Protein AF-A0A7S2SKQ0-F1 (afdb_monomer_lite)

Organism: NCBI:txid49252

Foldseek 3Di:
DDDDDDDDDDDDDDDDDDDDDDDPDPDDPDDPDDPDPPDPDDVLQVDDDPAAEEEEDPLVVAWDFDWDDNPPDPPDTDRRYTYQHVPLLQQAWGWDADPPVRDIDIDGRPGHNDHDDD

InterPro domains:
  IPR029052 Metallo-dependent phosphatase-like [G3DSA:3.60.21.10] (1-117)
  IPR050126 Diadenosine polyphosphate hydrolase [PTHR42850] (16-113)

pLDDT: mean 74.23, std 25.85, range [29.5, 98.81]

Sequence (118 aa):
MRNVQKHTSPLHSKHQNHPHDSHYTVTNQNEQAENKNISIMSWASQWKGPQRVIFGHDAKRGLQLYYFPSSNKKEKKDIMVAGLDTGACYGKKLTGIMLPSQTLVHVPSQKIYCSIDK

Secondary structure (DSSP, 8-state):
------------------------------------------GGGG---SS-EEE---TTT--EEEEEE-TT-SS-EEEEEEE----TTTTSEEEEEETTTTEEEEEE-SS--SPPP-

Radius of gyration: 27.89 Å; chains: 1; bounding box: 49×82×61 Å

Structure (mmCIF, N/CA/C/O backbone):
data_AF-A0A7S2SKQ0-F1
#
_entry.id   AF-A0A7S2SKQ0-F1
#
loop_
_atom_site.group_PDB
_atom_site.id
_atom_site.type_symbol
_atom_site.label_atom_id
_atom_site.label_alt_id
_atom_site.label_comp_id
_atom_site.label_asym_id
_atom_site.label_entity_id
_atom_site.label_seq_id
_atom_site.pdbx_PDB_ins_code
_atom_site.Cartn_x
_atom_site.Cartn_y
_atom_site.Cartn_z
_atom_site.occupancy
_atom_site.B_iso_or_equiv
_atom_site.auth_seq_id
_atom_site.auth_comp_id
_atom_site.auth_asym_id
_atom_site.auth_atom_id
_atom_site.pdbx_PDB_model_num
ATOM 1 N N . MET A 1 1 ? 24.988 74.251 -36.656 1.00 37.00 1 MET A N 1
ATOM 2 C CA . MET A 1 1 ? 26.438 74.258 -36.355 1.00 37.00 1 MET A CA 1
ATOM 3 C C . MET A 1 1 ? 26.648 73.777 -34.925 1.00 37.00 1 MET A C 1
ATOM 5 O O . MET A 1 1 ? 25.976 74.298 -34.051 1.00 37.00 1 MET A O 1
ATOM 9 N N . ARG A 1 2 ? 27.617 72.865 -34.736 1.00 31.39 2 ARG A N 1
ATOM 10 C CA . ARG A 1 2 ? 28.216 72.373 -33.470 1.00 31.39 2 ARG A CA 1
ATOM 11 C C . ARG A 1 2 ? 27.340 71.404 -32.656 1.00 31.39 2 ARG A C 1
ATOM 13 O O . ARG A 1 2 ? 26.289 71.770 -32.161 1.00 31.39 2 ARG A O 1
ATOM 20 N N . ASN A 1 3 ? 27.633 70.105 -32.734 1.00 29.50 3 ASN A N 1
ATOM 21 C CA . ASN A 1 3 ? 28.567 69.344 -31.881 1.00 29.50 3 ASN A CA 1
ATOM 22 C C . ASN A 1 3 ? 28.201 69.385 -30.394 1.00 29.50 3 ASN A C 1
ATOM 24 O O . ASN A 1 3 ? 28.511 70.352 -29.705 1.00 29.50 3 ASN A O 1
ATOM 28 N N . VAL A 1 4 ? 27.655 68.273 -29.901 1.00 34.06 4 VAL A N 1
ATOM 29 C CA . VAL A 1 4 ? 27.758 67.882 -28.494 1.00 34.06 4 VAL A CA 1
ATOM 30 C C . VAL A 1 4 ? 28.395 66.503 -28.481 1.00 34.06 4 VAL A C 1
ATOM 32 O O . VAL A 1 4 ? 27.836 65.535 -28.993 1.00 34.06 4 VAL A O 1
ATOM 35 N N . GLN A 1 5 ? 29.608 66.441 -27.943 1.00 34.34 5 GLN A N 1
ATOM 36 C CA . GLN A 1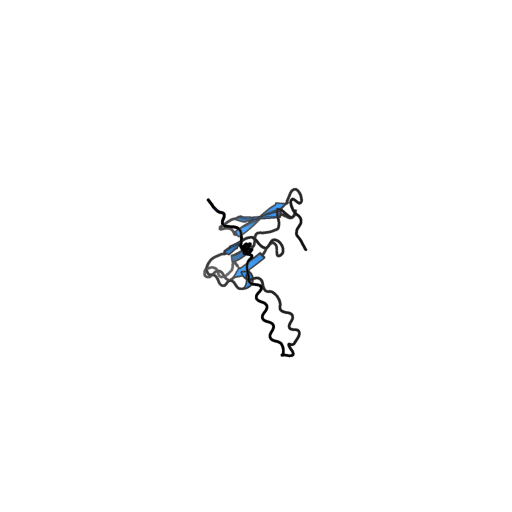 5 ? 30.359 65.217 -27.769 1.00 34.34 5 GLN A CA 1
ATOM 37 C C . GLN A 1 5 ? 30.484 64.929 -26.271 1.00 34.34 5 GLN A C 1
ATOM 39 O O . GLN A 1 5 ? 31.026 65.748 -25.541 1.00 34.34 5 GLN A O 1
ATOM 44 N N . LYS A 1 6 ? 30.039 63.713 -25.918 1.00 39.34 6 LYS A N 1
ATOM 45 C CA . LYS A 1 6 ? 30.430 62.842 -24.793 1.00 39.34 6 LYS A CA 1
ATOM 46 C C . LYS A 1 6 ? 30.130 63.334 -23.373 1.00 39.34 6 LYS A C 1
ATOM 48 O O . LYS A 1 6 ? 30.663 64.333 -22.935 1.00 39.34 6 LYS A O 1
ATOM 53 N N . HIS A 1 7 ? 29.413 62.506 -22.613 1.00 30.03 7 HIS A N 1
ATOM 54 C CA . HIS A 1 7 ? 30.029 61.709 -21.547 1.00 30.03 7 HIS A CA 1
ATOM 55 C C . HIS A 1 7 ? 29.178 60.457 -21.286 1.00 30.03 7 HIS A C 1
ATOM 57 O O . HIS A 1 7 ? 27.972 60.520 -21.074 1.00 30.03 7 HIS A O 1
ATOM 63 N N . THR A 1 8 ? 29.826 59.303 -21.398 1.00 36.31 8 THR A N 1
ATOM 64 C CA . THR A 1 8 ? 29.288 57.963 -21.166 1.00 36.31 8 THR A CA 1
ATOM 65 C C . THR A 1 8 ? 29.301 57.646 -19.672 1.00 36.31 8 THR A C 1
ATOM 67 O O . THR A 1 8 ? 30.367 57.693 -19.061 1.00 36.31 8 THR A O 1
ATOM 70 N N . SER A 1 9 ? 28.157 57.243 -19.123 1.00 37.03 9 SER A N 1
ATOM 71 C CA . SER A 1 9 ? 28.056 56.558 -17.828 1.00 37.03 9 SER A CA 1
ATOM 72 C C . SER A 1 9 ? 27.624 55.107 -18.080 1.00 37.03 9 SER A C 1
ATOM 74 O O . SER A 1 9 ? 26.710 54.898 -18.881 1.00 37.03 9 SER A O 1
ATOM 76 N N . PRO A 1 10 ? 28.245 54.092 -17.454 1.00 32.97 10 PRO A N 1
ATOM 77 C CA . PRO A 1 10 ? 27.857 52.704 -17.676 1.00 32.97 10 PRO A CA 1
ATOM 78 C C . PRO A 1 10 ? 26.537 52.395 -16.955 1.00 32.97 10 PRO A C 1
ATOM 80 O O . PRO A 1 10 ? 26.441 52.506 -15.731 1.00 32.97 10 PRO A O 1
ATOM 83 N N . LEU A 1 11 ? 25.517 51.984 -17.716 1.00 33.88 11 LEU A N 1
ATOM 84 C CA . LEU A 1 11 ? 24.295 51.401 -17.167 1.00 33.88 11 LEU A CA 1
ATOM 85 C C . LEU A 1 11 ? 24.604 50.022 -16.571 1.00 33.88 11 LEU A C 1
ATOM 87 O O . LEU A 1 11 ? 25.006 49.092 -17.267 1.00 33.88 11 LEU A O 1
ATOM 91 N N . HIS A 1 12 ? 24.363 49.903 -15.268 1.00 32.25 12 HIS A N 1
ATOM 92 C CA . HIS A 1 12 ? 24.167 48.640 -14.568 1.00 32.25 12 HIS A CA 1
ATOM 93 C C . HIS A 1 12 ? 22.964 47.897 -15.171 1.00 32.25 12 HIS A C 1
ATOM 95 O O . HIS A 1 12 ? 21.820 48.294 -14.949 1.00 32.25 12 HIS A O 1
ATOM 101 N N . SER A 1 13 ? 23.204 46.793 -15.880 1.00 33.78 13 SER A N 1
ATOM 102 C CA . SER A 1 13 ? 22.170 45.789 -16.142 1.00 33.78 13 SER A CA 1
ATOM 103 C C . SER A 1 13 ? 22.184 44.775 -15.001 1.00 33.78 13 SER A C 1
ATOM 105 O O . SER A 1 13 ? 23.104 43.966 -14.880 1.00 33.78 13 SER A O 1
ATOM 107 N N . LYS A 1 14 ? 21.185 44.853 -14.117 1.00 33.12 14 LYS A N 1
ATOM 108 C CA . LYS A 1 14 ? 20.931 43.834 -13.097 1.00 33.12 14 LYS A CA 1
ATOM 109 C C . LYS A 1 14 ? 20.194 42.669 -13.761 1.00 33.12 14 LYS A C 1
ATOM 111 O O . LYS A 1 14 ? 18.994 42.759 -13.998 1.00 33.12 14 LYS A O 1
ATOM 116 N N . HIS A 1 15 ? 20.900 41.570 -14.017 1.00 33.75 15 HIS A N 1
ATOM 117 C CA . HIS A 1 15 ? 20.265 40.265 -14.189 1.00 33.75 15 HIS A CA 1
ATOM 118 C C . HIS A 1 15 ? 19.651 39.856 -12.843 1.00 33.75 15 HIS A C 1
ATOM 120 O O . HIS A 1 15 ? 20.365 39.579 -11.880 1.00 33.75 15 HIS A O 1
ATOM 126 N N . GLN A 1 16 ? 18.322 39.862 -12.762 1.00 34.56 16 GLN A N 1
ATOM 127 C CA . GLN A 1 16 ? 17.588 39.269 -11.650 1.00 34.56 16 GLN A CA 1
ATOM 128 C C . GLN A 1 16 ? 17.577 37.751 -11.836 1.00 34.56 16 GLN A C 1
ATOM 130 O O . GLN A 1 16 ? 16.798 37.215 -12.618 1.00 34.56 16 GLN A O 1
ATOM 135 N N . ASN A 1 17 ? 18.464 37.066 -11.120 1.00 32.81 17 ASN A N 1
ATOM 136 C CA . ASN A 1 17 ? 18.337 35.641 -10.855 1.00 32.81 17 ASN A CA 1
ATOM 137 C C . ASN A 1 17 ? 17.533 35.488 -9.560 1.00 32.81 17 ASN A C 1
ATOM 139 O O . ASN A 1 17 ? 18.008 35.866 -8.491 1.00 32.81 17 ASN A O 1
ATOM 143 N N . HIS A 1 18 ? 16.323 34.943 -9.657 1.00 40.22 18 HIS A N 1
ATOM 144 C CA . HIS A 1 18 ? 15.617 34.363 -8.518 1.00 40.22 18 HIS A CA 1
ATOM 145 C C . HIS A 1 18 ? 15.837 32.852 -8.528 1.00 40.22 18 HIS A C 1
ATOM 147 O O . HIS A 1 18 ? 15.425 32.177 -9.472 1.00 40.22 18 HIS A O 1
ATOM 153 N N . PRO A 1 19 ? 16.441 32.319 -7.462 1.00 35.69 19 PRO A N 1
ATOM 154 C CA . PRO A 1 19 ? 15.934 31.081 -6.893 1.00 35.69 19 PRO A CA 1
ATOM 155 C C . PRO A 1 19 ? 15.829 31.166 -5.364 1.00 35.69 19 PRO A C 1
ATOM 157 O O . PRO A 1 19 ? 16.817 31.361 -4.668 1.00 35.69 19 PRO A O 1
ATOM 160 N N . HIS A 1 20 ? 14.592 31.011 -4.889 1.00 32.59 20 HIS A N 1
ATOM 161 C CA . HIS A 1 20 ? 14.190 30.211 -3.728 1.00 32.59 20 HIS A CA 1
ATOM 162 C C . HIS A 1 20 ? 15.216 30.041 -2.582 1.00 32.59 20 HIS A C 1
ATOM 164 O O . HIS A 1 20 ? 15.910 29.030 -2.495 1.00 32.59 20 HIS A O 1
ATOM 170 N N . ASP A 1 21 ? 15.188 30.966 -1.621 1.00 36.56 21 ASP A N 1
ATOM 171 C CA . ASP A 1 21 ? 15.423 30.636 -0.209 1.00 36.56 21 ASP A CA 1
ATOM 172 C C . ASP A 1 21 ? 14.238 29.758 0.263 1.00 36.56 21 ASP A C 1
ATOM 174 O O . ASP A 1 21 ? 13.086 30.000 -0.092 1.00 36.56 21 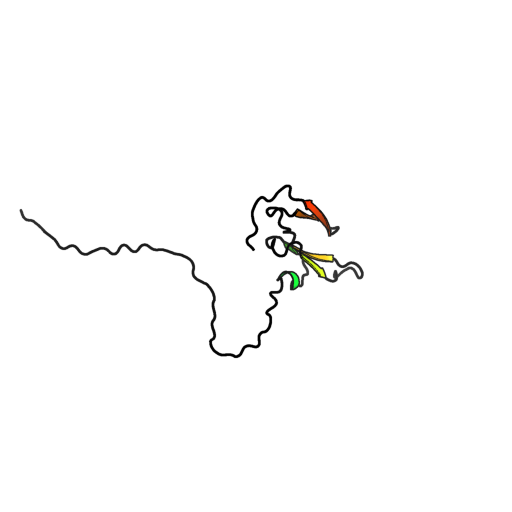ASP A O 1
ATOM 178 N N . SER A 1 22 ? 14.395 28.686 1.033 1.00 36.00 22 SER A N 1
ATOM 179 C CA . SER A 1 22 ? 15.117 28.653 2.295 1.00 36.00 22 SER A CA 1
ATOM 180 C C . SER A 1 22 ? 15.401 27.203 2.704 1.00 36.00 22 SER A C 1
ATOM 182 O O . SER A 1 22 ? 14.499 26.399 2.944 1.00 36.00 22 SER A O 1
ATOM 184 N N . HIS A 1 23 ? 16.684 26.879 2.840 1.00 35.47 23 HIS A N 1
ATOM 185 C CA . HIS A 1 23 ? 17.126 25.830 3.747 1.00 35.47 23 HIS A CA 1
ATOM 186 C C . HIS A 1 23 ? 16.950 26.355 5.179 1.00 35.47 23 HIS A C 1
ATOM 188 O O . HIS A 1 23 ? 17.640 27.290 5.580 1.00 35.47 23 HIS A O 1
ATOM 194 N N . TYR A 1 24 ? 16.043 25.775 5.966 1.00 32.78 24 TYR A N 1
ATOM 195 C CA . TYR A 1 24 ? 16.039 26.006 7.410 1.00 32.78 24 TYR A CA 1
ATOM 196 C C . TYR A 1 24 ? 17.152 25.171 8.041 1.00 32.78 24 TYR A C 1
ATOM 198 O O . TYR A 1 24 ? 16.942 24.016 8.403 1.00 32.78 24 TYR A O 1
ATOM 206 N N . THR A 1 25 ? 18.336 25.760 8.185 1.00 38.25 25 THR A N 1
ATOM 207 C CA . THR A 1 25 ? 19.377 25.210 9.056 1.00 38.25 25 THR A CA 1
ATOM 208 C C . THR A 1 25 ? 19.464 26.093 10.292 1.00 38.25 25 THR A C 1
ATOM 210 O O . THR A 1 25 ? 20.129 27.124 10.294 1.00 38.25 25 THR A O 1
ATOM 213 N N . VAL A 1 26 ? 18.761 25.703 11.355 1.00 42.75 26 VAL A N 1
ATOM 214 C CA . VAL A 1 26 ? 18.989 26.269 12.688 1.00 42.75 26 VAL A CA 1
ATOM 215 C C . VAL A 1 26 ? 20.208 25.558 13.267 1.00 42.75 26 VAL A C 1
ATOM 217 O O . VAL A 1 26 ? 20.101 24.437 13.757 1.00 42.75 26 VAL A O 1
ATOM 220 N N . THR A 1 27 ? 21.382 26.182 13.190 1.00 39.25 27 THR A N 1
ATOM 221 C CA . THR A 1 27 ? 22.550 25.753 13.969 1.00 39.25 27 THR A CA 1
ATOM 222 C C . THR A 1 27 ? 22.613 26.573 15.251 1.00 39.25 27 THR A C 1
ATOM 224 O O . THR A 1 27 ? 23.208 27.649 15.267 1.00 39.25 27 THR A O 1
ATOM 227 N N . ASN A 1 28 ? 22.017 26.063 16.330 1.00 41.94 28 ASN A N 1
ATOM 228 C CA . ASN A 1 28 ? 22.411 26.489 17.670 1.00 41.94 28 ASN A CA 1
ATOM 229 C C . ASN A 1 28 ? 23.718 25.771 18.016 1.00 41.94 28 ASN A C 1
ATOM 231 O O . ASN A 1 28 ? 23.753 24.557 18.201 1.00 41.94 28 ASN A O 1
ATOM 235 N N . GLN A 1 29 ? 24.806 26.536 18.026 1.00 50.06 29 GLN A N 1
ATOM 236 C CA . GLN A 1 29 ? 26.092 26.108 18.556 1.00 50.06 29 GLN A CA 1
ATOM 237 C C . GLN A 1 29 ? 26.009 26.186 20.085 1.00 50.06 29 GLN A C 1
ATOM 239 O O . GLN A 1 29 ? 25.674 27.244 20.612 1.00 50.06 29 GLN A O 1
ATOM 244 N N . ASN A 1 30 ? 26.340 25.076 20.751 1.00 48.84 30 ASN A N 1
ATOM 245 C CA . ASN A 1 30 ? 26.365 24.834 22.203 1.00 48.84 30 ASN A CA 1
ATOM 246 C C . ASN A 1 30 ? 25.128 24.137 22.774 1.00 48.84 30 ASN A C 1
ATOM 248 O O . ASN A 1 30 ? 24.274 24.764 23.381 1.00 48.84 30 ASN A O 1
ATOM 252 N N . GLU A 1 31 ? 25.122 22.809 22.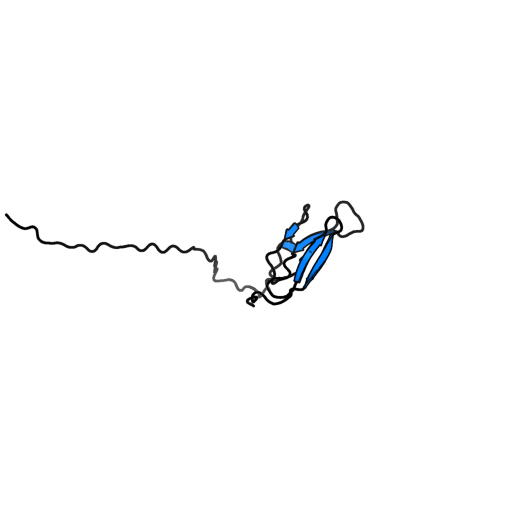683 1.00 48.38 31 GLU A N 1
ATOM 253 C CA . GLU A 1 31 ? 24.749 21.940 23.801 1.00 48.38 31 GLU A CA 1
ATOM 254 C C . GLU A 1 31 ? 25.275 20.534 23.503 1.00 48.38 31 GLU A C 1
ATOM 256 O O . GLU A 1 31 ? 25.173 20.042 22.378 1.00 48.38 31 GLU A O 1
ATOM 261 N N . GLN A 1 32 ? 25.909 19.906 24.493 1.00 52.69 32 GLN A N 1
ATOM 262 C CA . GLN A 1 32 ? 26.317 18.506 24.433 1.00 52.69 32 GLN A CA 1
ATOM 263 C C . GLN A 1 32 ? 25.058 17.639 24.305 1.00 52.69 32 GLN A C 1
ATOM 265 O O . GLN A 1 32 ? 24.458 17.237 25.297 1.00 52.69 32 GLN A O 1
ATOM 270 N N . ALA A 1 33 ? 24.617 17.398 23.074 1.00 48.91 33 ALA A N 1
ATOM 271 C CA . ALA A 1 33 ? 23.436 16.604 22.803 1.00 48.91 33 ALA A CA 1
ATOM 272 C C . ALA A 1 33 ? 23.834 15.129 22.748 1.00 48.91 33 ALA A C 1
ATOM 274 O O . ALA A 1 33 ? 24.546 14.686 21.846 1.00 48.91 33 ALA A O 1
ATOM 275 N N . GLU A 1 34 ? 23.369 14.376 23.744 1.00 51.25 34 GLU A N 1
ATOM 276 C CA . GLU A 1 34 ? 23.257 12.922 23.714 1.00 51.25 34 GLU A CA 1
ATOM 277 C C . GLU A 1 34 ? 22.883 12.461 22.297 1.00 51.25 34 GLU A C 1
ATOM 279 O O . GLU A 1 34 ? 21.910 12.962 21.730 1.00 51.25 34 GLU A O 1
ATOM 284 N N . ASN A 1 35 ? 23.637 11.508 21.736 1.00 53.75 35 ASN A N 1
ATOM 285 C CA . ASN A 1 35 ? 23.336 10.831 20.469 1.00 53.75 35 ASN A CA 1
ATOM 286 C C . ASN A 1 35 ? 22.002 10.063 20.577 1.00 53.75 35 ASN A C 1
ATOM 288 O O . ASN A 1 35 ? 21.956 8.833 20.626 1.00 53.75 35 ASN A O 1
ATOM 292 N N . LYS A 1 36 ? 20.883 10.784 20.642 1.00 56.47 36 LYS A N 1
ATOM 293 C CA . LYS A 1 36 ? 19.546 10.234 20.484 1.00 56.47 36 LYS A CA 1
ATOM 294 C C . LYS A 1 36 ? 19.413 9.926 19.007 1.00 56.47 36 LYS A C 1
ATOM 296 O O . LYS A 1 36 ? 19.316 10.833 18.188 1.00 56.47 36 LYS A O 1
ATOM 301 N N . ASN A 1 37 ? 19.432 8.640 18.670 1.00 58.81 37 ASN A N 1
ATOM 302 C CA . ASN A 1 37 ? 18.996 8.153 17.368 1.00 58.81 37 ASN A CA 1
ATOM 303 C C . ASN A 1 37 ? 17.589 8.706 17.097 1.00 58.81 37 ASN A C 1
ATOM 305 O O . ASN A 1 37 ? 16.601 8.161 17.592 1.00 58.81 37 ASN A O 1
ATOM 309 N N . ILE A 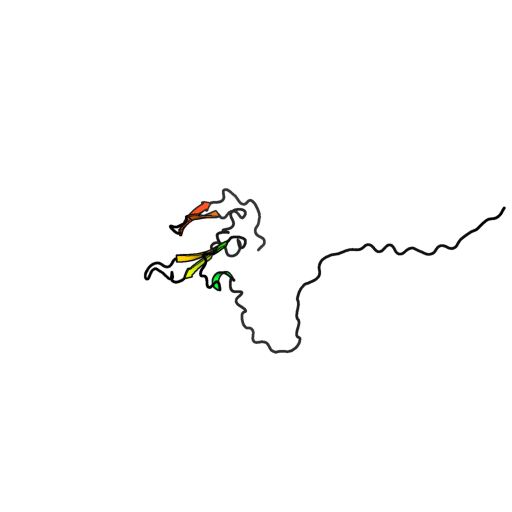1 38 ? 17.490 9.812 16.355 1.00 64.88 38 ILE A N 1
ATOM 310 C CA . ILE A 1 38 ? 16.207 10.379 15.948 1.00 64.88 38 ILE A CA 1
ATOM 311 C C . ILE A 1 38 ? 15.593 9.381 14.971 1.00 64.88 38 ILE A C 1
ATOM 313 O O . ILE A 1 38 ? 15.956 9.328 13.796 1.00 64.88 38 ILE A O 1
ATOM 317 N N . SER A 1 39 ? 14.669 8.552 15.456 1.00 68.50 39 SER A N 1
ATOM 318 C CA . SER A 1 39 ? 13.882 7.704 14.569 1.00 68.50 39 SER A CA 1
ATOM 319 C C . SER A 1 39 ? 12.939 8.617 13.781 1.00 68.50 39 SER A C 1
ATOM 321 O O . SER A 1 39 ? 12.042 9.234 14.360 1.00 68.50 39 SER A O 1
ATOM 323 N N . ILE A 1 40 ? 13.142 8.734 12.468 1.00 81.94 40 ILE A N 1
ATOM 324 C CA . ILE A 1 40 ? 12.253 9.504 11.590 1.00 81.94 40 ILE A CA 1
ATOM 325 C C . ILE A 1 40 ? 10.959 8.697 11.407 1.00 81.94 40 ILE A C 1
ATOM 327 O O . ILE A 1 40 ? 10.849 7.851 10.513 1.00 81.94 40 ILE A O 1
ATOM 331 N N . MET A 1 41 ? 9.988 8.924 12.295 1.00 86.25 41 MET A N 1
ATOM 332 C CA . MET A 1 41 ? 8.689 8.250 12.265 1.00 86.25 41 MET A CA 1
ATOM 333 C C . MET A 1 41 ? 7.888 8.650 11.018 1.00 86.25 41 MET A C 1
ATOM 335 O O . MET A 1 41 ? 7.874 9.811 10.616 1.00 86.25 41 MET A O 1
ATOM 339 N N . SER A 1 42 ? 7.182 7.691 10.408 1.00 90.81 42 SER A N 1
ATOM 340 C CA . SER A 1 42 ? 6.235 7.991 9.324 1.00 90.81 42 SER A CA 1
ATOM 341 C C . SER A 1 42 ? 5.055 8.790 9.877 1.00 90.81 42 SER A C 1
ATOM 343 O O . SER A 1 42 ? 4.451 8.374 10.870 1.00 90.81 42 SER A O 1
ATOM 345 N N . TRP A 1 43 ? 4.677 9.890 9.220 1.00 94.38 43 TRP A N 1
ATOM 346 C CA . TRP A 1 43 ? 3.499 10.683 9.600 1.00 94.38 43 TRP A CA 1
ATOM 347 C C . TRP A 1 43 ? 2.229 9.821 9.664 1.00 94.38 43 TRP A C 1
ATOM 349 O O . TRP A 1 43 ? 1.390 10.006 10.542 1.00 94.38 43 TRP A O 1
ATOM 359 N N . ALA A 1 44 ? 2.130 8.822 8.781 1.00 94.38 44 ALA A N 1
ATOM 360 C CA . ALA A 1 44 ? 0.998 7.910 8.694 1.00 94.38 44 ALA A CA 1
ATOM 361 C C . ALA A 1 44 ? 0.805 7.094 9.985 1.00 94.38 44 ALA A C 1
ATOM 363 O O . ALA A 1 44 ? -0.325 6.764 10.338 1.00 94.38 44 ALA A O 1
ATOM 364 N N . SER A 1 45 ? 1.886 6.840 10.735 1.00 92.44 45 SER A N 1
ATOM 365 C CA . SER A 1 45 ? 1.822 6.177 12.047 1.00 92.44 45 SER A CA 1
ATOM 366 C C . SER A 1 45 ? 1.191 7.038 13.144 1.00 92.44 45 SER A 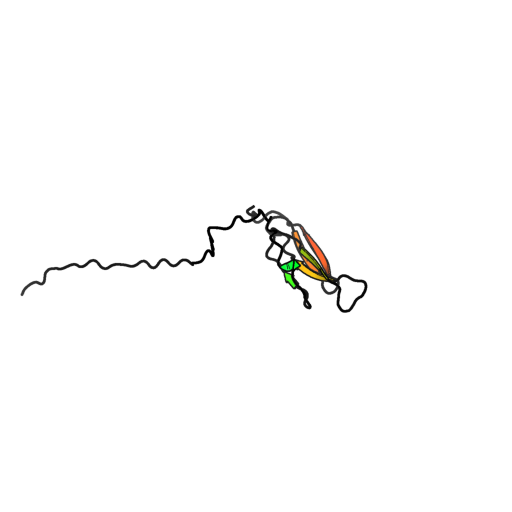C 1
ATOM 368 O O . SER A 1 45 ? 0.764 6.506 14.163 1.00 92.44 45 SER A O 1
ATOM 370 N N . GLN A 1 46 ? 1.148 8.359 12.949 1.00 93.12 46 GLN A N 1
ATOM 371 C CA . GLN A 1 46 ? 0.648 9.332 13.923 1.00 93.12 46 GLN A CA 1
ATOM 372 C C . GLN A 1 46 ? -0.790 9.778 13.634 1.00 93.12 46 GLN A C 1
ATOM 374 O O . GLN A 1 46 ? -1.354 10.567 14.392 1.00 93.12 46 GLN A O 1
ATOM 379 N N . TRP A 1 47 ? -1.395 9.295 12.547 1.00 92.69 47 TRP A N 1
ATOM 380 C CA . TRP A 1 47 ? -2.776 9.612 12.203 1.00 92.69 47 TRP A CA 1
ATOM 381 C C . TRP A 1 47 ? -3.749 9.045 13.243 1.00 92.69 47 TRP A C 1
ATOM 383 O O . TRP A 1 47 ? -3.673 7.871 13.596 1.00 92.69 47 TRP A O 1
ATOM 393 N N . LYS A 1 48 ? -4.690 9.873 13.710 1.00 89.38 48 LYS A N 1
ATOM 394 C CA . LYS A 1 48 ? -5.637 9.516 14.785 1.00 89.38 48 LYS A CA 1
ATOM 395 C C . LYS A 1 48 ? -7.081 9.316 14.314 1.00 89.38 48 LYS A C 1
ATOM 397 O O . LYS A 1 48 ? -7.945 9.013 15.131 1.00 89.38 48 LYS A O 1
ATOM 402 N N . GLY A 1 49 ? -7.354 9.442 13.016 1.00 86.31 49 GLY A N 1
ATOM 403 C CA . GLY A 1 49 ? -8.712 9.317 12.480 1.00 86.31 49 GLY A CA 1
ATOM 404 C C . GLY A 1 49 ? -9.593 10.551 12.734 1.00 86.31 49 GLY A C 1
ATOM 405 O O . GLY A 1 49 ? -9.066 11.624 13.031 1.00 86.31 49 GLY A O 1
ATOM 406 N N . PRO A 1 50 ? -10.931 10.413 12.600 1.00 89.19 50 PRO A N 1
ATOM 407 C CA . PRO A 1 50 ? -11.676 9.166 12.364 1.00 89.19 50 PRO A CA 1
ATOM 408 C C . PRO A 1 50 ? -11.679 8.695 10.905 1.00 89.19 50 PRO A C 1
ATOM 410 O O . PRO A 1 50 ? -12.086 7.570 10.623 1.00 89.19 50 PRO A O 1
ATOM 413 N N . GLN A 1 51 ? -11.262 9.533 9.957 1.00 91.62 51 GLN A N 1
ATOM 414 C CA . GLN A 1 51 ? -11.302 9.176 8.545 1.00 91.62 51 GLN A CA 1
ATOM 415 C C . GLN A 1 51 ? -10.237 8.129 8.216 1.00 91.62 51 GLN A C 1
ATOM 417 O O . GLN A 1 51 ? -9.137 8.116 8.775 1.00 91.62 51 GLN A O 1
ATOM 422 N N . ARG A 1 52 ? -10.571 7.267 7.255 1.00 92.62 52 ARG A N 1
ATOM 423 C CA . ARG A 1 52 ? -9.592 6.420 6.582 1.00 92.62 52 ARG A CA 1
ATOM 424 C C . ARG A 1 52 ? -8.778 7.270 5.610 1.00 92.62 52 ARG A C 1
ATOM 426 O O . ARG A 1 52 ? -9.352 8.038 4.845 1.00 92.62 52 ARG A O 1
ATOM 433 N N . VAL A 1 53 ? -7.467 7.070 5.591 1.00 96.81 53 VAL A N 1
ATOM 434 C CA . VAL A 1 53 ? -6.530 7.751 4.700 1.00 96.81 53 VAL A CA 1
ATOM 435 C C . VAL A 1 53 ? -5.852 6.730 3.792 1.00 96.81 53 VAL A C 1
ATOM 437 O O . VAL A 1 53 ? -5.225 5.783 4.258 1.00 96.81 53 VAL A O 1
ATOM 440 N N . ILE A 1 54 ? -5.976 6.911 2.481 1.00 98.00 54 ILE A N 1
ATOM 441 C CA . ILE A 1 54 ? -5.300 6.096 1.467 1.00 98.00 54 ILE A CA 1
ATOM 442 C C . ILE A 1 54 ? -4.421 7.045 0.653 1.00 98.00 54 ILE A C 1
ATOM 444 O O . ILE A 1 54 ? -4.915 8.064 0.178 1.00 98.00 54 ILE A O 1
ATOM 448 N N . PHE A 1 55 ? -3.129 6.751 0.530 1.00 98.31 55 PHE A N 1
ATOM 449 C CA . PHE A 1 55 ? -2.148 7.674 -0.049 1.00 98.31 55 PHE A CA 1
ATOM 450 C C . PHE A 1 55 ? -1.058 6.948 -0.855 1.00 98.31 55 PHE A C 1
ATOM 452 O O . PHE A 1 55 ? -0.986 5.719 -0.859 1.00 98.31 55 PHE A O 1
ATOM 459 N N . GLY A 1 56 ? -0.221 7.716 -1.559 1.00 96.69 56 GLY A N 1
ATOM 460 C CA . GLY A 1 56 ? 0.930 7.230 -2.331 1.00 96.69 56 GLY A CA 1
ATOM 461 C C . GLY A 1 56 ? 2.228 7.960 -1.962 1.00 96.69 56 GLY A C 1
ATOM 462 O O . GLY A 1 56 ? 2.479 8.180 -0.782 1.00 96.69 56 GLY A O 1
ATOM 463 N N . HIS A 1 57 ? 3.021 8.370 -2.957 1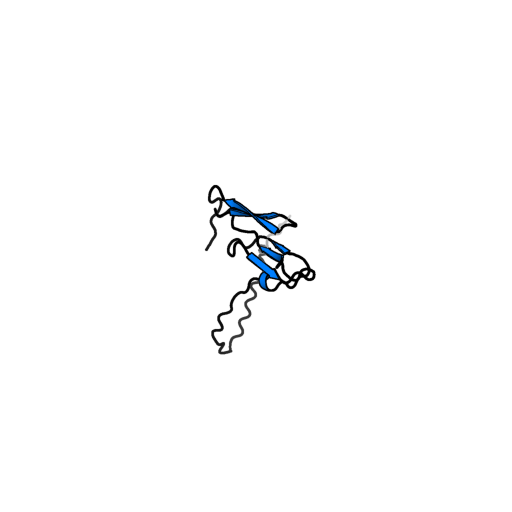.00 95.75 57 HIS A N 1
ATOM 464 C CA . HIS A 1 57 ? 4.221 9.220 -2.848 1.00 95.75 57 HIS A CA 1
ATOM 465 C C . HIS A 1 57 ? 5.488 8.567 -2.265 1.00 95.75 57 HIS A C 1
ATOM 467 O O . HIS A 1 57 ? 6.580 8.795 -2.781 1.00 95.75 57 HIS A O 1
ATOM 473 N N . ASP A 1 58 ? 5.377 7.769 -1.201 1.00 94.56 58 ASP A N 1
ATOM 474 C CA . ASP A 1 58 ? 6.546 7.207 -0.512 1.00 94.56 58 ASP A CA 1
ATOM 475 C C . ASP A 1 58 ? 6.887 5.779 -0.971 1.00 94.56 58 ASP A C 1
ATOM 477 O O . ASP A 1 58 ? 6.828 4.810 -0.206 1.00 94.56 58 ASP A O 1
ATOM 481 N N . ALA A 1 59 ? 7.289 5.650 -2.238 1.00 95.31 59 ALA A N 1
ATOM 482 C CA . ALA A 1 59 ? 7.772 4.392 -2.813 1.00 95.31 59 ALA A CA 1
ATOM 483 C C . ALA A 1 59 ? 8.993 3.796 -2.080 1.00 95.31 59 ALA A C 1
ATOM 485 O O . ALA A 1 59 ? 9.243 2.585 -2.178 1.00 95.31 59 ALA A O 1
ATOM 486 N N . LYS A 1 60 ? 9.767 4.630 -1.360 1.00 93.06 60 LYS A N 1
ATOM 487 C CA . LYS A 1 60 ? 10.912 4.185 -0.549 1.00 93.06 60 LYS A CA 1
ATOM 488 C C . LYS A 1 60 ? 10.430 3.352 0.641 1.00 93.06 60 LYS A C 1
ATOM 490 O O . LYS A 1 60 ? 10.965 2.265 0.859 1.00 93.06 60 LYS A O 1
ATOM 495 N N . ARG A 1 61 ? 9.390 3.805 1.357 1.00 94.00 61 ARG A N 1
ATOM 496 C CA . ARG A 1 61 ? 8.750 3.031 2.441 1.00 94.00 61 ARG A CA 1
ATOM 497 C C . ARG A 1 61 ? 7.816 1.927 1.939 1.00 94.00 61 ARG A C 1
ATOM 499 O O . ARG A 1 61 ? 7.590 0.962 2.664 1.00 94.00 61 ARG A O 1
ATOM 506 N N . GLY A 1 62 ? 7.314 2.018 0.709 1.00 96.50 62 GLY A N 1
ATOM 507 C CA . GLY A 1 62 ? 6.486 0.974 0.107 1.00 96.50 62 GLY A CA 1
ATOM 508 C C . GLY A 1 62 ? 5.093 0.876 0.740 1.00 96.50 62 GLY A C 1
ATOM 509 O O . GLY A 1 62 ? 4.494 1.879 1.126 1.00 96.50 62 GLY A O 1
ATOM 510 N N . LEU A 1 63 ? 4.573 -0.353 0.854 1.00 98.12 63 LEU A N 1
ATOM 511 C CA . LEU A 1 63 ? 3.256 -0.605 1.442 1.00 98.12 63 LEU A CA 1
ATOM 512 C C . LEU A 1 63 ? 3.259 -0.259 2.937 1.00 98.12 63 LEU A C 1
ATOM 514 O O . LEU A 1 63 ? 3.986 -0.873 3.715 1.00 98.12 63 LEU A O 1
ATOM 518 N N . GLN A 1 64 ? 2.398 0.671 3.343 1.00 97.69 64 GLN A N 1
ATOM 519 C CA . GLN A 1 64 ? 2.250 1.098 4.737 1.00 97.69 64 GLN A CA 1
ATOM 520 C C . GLN A 1 64 ? 0.829 0.806 5.207 1.00 97.69 64 GLN A C 1
ATOM 522 O O . GLN A 1 64 ? -0.111 1.310 4.604 1.00 97.69 64 GLN A O 1
ATOM 527 N N . LEU A 1 65 ? 0.657 0.015 6.269 1.00 96.75 65 LEU A N 1
ATOM 528 C CA . LEU A 1 65 ? -0.659 -0.338 6.810 1.00 96.75 65 LEU A CA 1
ATOM 529 C C . LEU A 1 65 ? -0.704 -0.040 8.306 1.00 96.75 65 LEU A C 1
ATOM 531 O O . LEU A 1 65 ? 0.007 -0.676 9.085 1.00 96.75 65 LEU A O 1
ATOM 535 N N . TYR A 1 66 ? -1.569 0.892 8.703 1.00 94.50 66 TYR A N 1
ATOM 536 C CA . TYR A 1 66 ? -1.834 1.183 10.110 1.00 94.50 66 TYR A CA 1
ATOM 537 C C . TYR A 1 66 ? -3.284 0.864 10.449 1.00 94.50 66 TYR A C 1
ATOM 539 O O . TYR A 1 66 ? -4.230 1.301 9.783 1.00 94.50 66 TYR A O 1
ATOM 547 N N . TYR A 1 67 ? -3.426 0.073 11.505 1.00 91.56 67 TYR A N 1
ATOM 548 C CA . TYR A 1 67 ? -4.683 -0.482 11.968 1.00 91.56 67 TYR A CA 1
ATOM 549 C C . TYR A 1 67 ? -5.052 0.161 13.293 1.00 91.56 67 TYR A C 1
ATOM 551 O O . TYR A 1 67 ? -4.229 0.198 14.208 1.00 91.56 67 TYR A O 1
ATOM 559 N N . PHE A 1 68 ? -6.299 0.595 13.422 1.00 82.31 68 PHE A N 1
ATOM 560 C CA . PHE A 1 68 ? -6.819 1.116 14.682 1.00 82.31 68 PHE A CA 1
ATOM 561 C C . PHE A 1 68 ? -8.128 0.407 15.025 1.00 82.31 68 PHE A C 1
ATOM 563 O O . PHE A 1 68 ? -8.756 -0.195 14.145 1.00 82.31 68 PHE A O 1
ATOM 570 N N . PRO A 1 69 ? -8.537 0.426 16.304 1.00 74.25 69 PRO A N 1
ATOM 571 C CA . PRO A 1 69 ? -9.844 -0.072 16.693 1.00 74.25 69 PRO A CA 1
ATOM 572 C C . PRO A 1 69 ? -10.921 0.670 15.902 1.00 74.25 69 PRO A C 1
ATOM 574 O O . PRO A 1 69 ? -10.995 1.898 15.939 1.00 74.25 69 PRO A O 1
ATOM 577 N N . SER A 1 70 ? -11.745 -0.075 15.172 1.00 64.69 70 SER A N 1
ATOM 578 C CA . SER A 1 70 ? -12.926 0.497 14.542 1.00 64.69 70 SER A CA 1
ATOM 579 C C . SER A 1 70 ? -13.895 0.880 15.654 1.00 64.69 70 SER A C 1
ATOM 581 O O . SER A 1 70 ? -14.254 0.026 16.468 1.00 64.69 70 SER A O 1
ATOM 583 N N . SER A 1 71 ? -14.339 2.138 15.693 1.00 61.12 71 SER A N 1
ATOM 584 C CA . SER A 1 71 ? -15.241 2.659 16.734 1.00 61.12 71 SER A CA 1
ATOM 585 C C . SER A 1 71 ? -16.537 1.847 16.883 1.00 61.12 71 SER A C 1
ATOM 587 O O . SER A 1 71 ? -17.210 1.957 17.899 1.00 61.12 71 SER A O 1
ATOM 589 N N . ASN A 1 72 ? -16.866 1.006 15.893 1.00 60.81 72 ASN A N 1
ATOM 590 C CA . ASN A 1 72 ? -18.128 0.278 15.802 1.00 60.81 72 ASN A CA 1
ATOM 591 C C . ASN A 1 72 ? -17.994 -1.259 15.750 1.00 60.81 72 ASN A C 1
ATOM 593 O O . ASN A 1 72 ? -19.011 -1.937 15.615 1.00 60.81 72 ASN A O 1
ATOM 597 N N . LYS A 1 73 ? -16.787 -1.849 15.835 1.00 61.50 73 LYS A N 1
ATOM 598 C CA . LYS A 1 73 ? -16.614 -3.319 15.789 1.00 61.50 73 LYS A CA 1
ATOM 599 C C . LYS A 1 73 ? -15.541 -3.808 16.762 1.00 61.50 73 LYS A C 1
ATOM 601 O O . LYS A 1 73 ? -14.360 -3.546 16.574 1.00 61.50 73 LYS A O 1
ATOM 606 N N . LYS A 1 74 ? -15.972 -4.593 17.757 1.00 58.34 74 LYS A N 1
ATOM 607 C CA . LYS A 1 74 ? -15.139 -5.166 18.834 1.00 58.34 74 LYS A CA 1
ATOM 608 C C . LYS A 1 74 ? -14.026 -6.113 18.358 1.00 58.34 74 LYS A C 1
ATOM 610 O O . LYS A 1 74 ? -13.089 -6.338 19.112 1.00 58.34 74 LYS A O 1
ATOM 615 N N . GLU A 1 75 ? -14.107 -6.652 17.139 1.00 62.62 75 GLU A N 1
ATOM 616 C CA . GLU A 1 75 ? -13.256 -7.784 16.729 1.00 62.62 75 GLU A CA 1
ATOM 617 C C . GLU A 1 75 ? -12.452 -7.561 15.440 1.00 62.62 75 GLU A C 1
ATOM 619 O O . GLU A 1 75 ? -11.440 -8.226 15.229 1.00 62.62 75 GLU A O 1
ATOM 624 N N . LYS A 1 76 ? -12.835 -6.604 14.580 1.00 65.88 76 LYS A N 1
ATOM 625 C CA . LYS A 1 76 ? -12.139 -6.368 13.305 1.00 65.88 76 LYS A CA 1
ATOM 626 C C . LYS A 1 76 ? -11.302 -5.093 13.369 1.00 65.88 76 LYS A C 1
ATOM 628 O O . LYS A 1 76 ? -11.837 -3.998 13.524 1.00 65.88 76 LYS A O 1
ATOM 633 N N . LYS A 1 77 ? -9.984 -5.239 13.210 1.00 76.62 77 LYS A N 1
ATOM 634 C CA . LYS A 1 77 ? -9.069 -4.113 12.991 1.00 76.62 77 LYS A CA 1
ATOM 635 C C . LYS A 1 77 ? -9.206 -3.638 11.546 1.00 76.62 77 LYS A C 1
ATOM 637 O O . LYS A 1 77 ? -8.830 -4.358 10.623 1.00 76.62 77 LYS A O 1
ATOM 642 N N . ASP A 1 78 ? -9.753 -2.443 11.358 1.00 88.62 78 ASP A N 1
ATOM 643 C CA . ASP A 1 78 ? -9.827 -1.807 10.046 1.00 88.62 78 ASP A CA 1
ATOM 644 C C . ASP A 1 78 ? -8.473 -1.169 9.700 1.00 88.62 78 ASP A C 1
ATOM 646 O O . ASP A 1 78 ? -7.803 -0.583 10.557 1.00 88.62 78 ASP A O 1
ATOM 650 N N . ILE A 1 79 ? -8.068 -1.272 8.433 1.00 93.31 79 ILE A N 1
ATOM 651 C CA . ILE A 1 79 ? -6.976 -0.475 7.872 1.00 93.31 79 ILE A CA 1
ATOM 652 C C . ILE A 1 79 ? -7.475 0.969 7.822 1.00 93.31 79 ILE A C 1
ATOM 654 O O . ILE A 1 79 ? -8.271 1.325 6.948 1.00 93.31 79 ILE A O 1
ATOM 658 N N . MET A 1 80 ? -7.019 1.804 8.755 1.00 93.56 80 MET A N 1
ATOM 659 C CA . MET A 1 80 ? -7.361 3.230 8.750 1.00 93.56 80 MET A CA 1
ATOM 660 C C . MET A 1 80 ? -6.403 4.030 7.893 1.00 93.56 80 MET A C 1
ATOM 662 O O . MET A 1 80 ? -6.796 5.064 7.371 1.00 93.56 80 MET A O 1
ATOM 666 N N . VAL A 1 81 ? -5.160 3.578 7.745 1.00 96.69 81 VAL A N 1
ATOM 667 C CA . VAL A 1 81 ? -4.167 4.278 6.934 1.00 96.69 81 VAL A CA 1
ATOM 668 C C . VAL A 1 81 ? -3.465 3.284 6.023 1.00 96.69 81 VAL A C 1
ATOM 670 O O . VAL A 1 81 ? -2.924 2.289 6.505 1.00 96.69 81 VAL A O 1
ATOM 673 N N . ALA A 1 82 ? -3.493 3.551 4.717 1.00 97.75 82 ALA A N 1
ATOM 674 C CA . ALA A 1 82 ? -2.901 2.705 3.688 1.00 97.75 82 ALA A CA 1
ATOM 675 C C . ALA A 1 82 ? -2.040 3.529 2.718 1.00 97.75 82 ALA A C 1
ATOM 677 O O . ALA A 1 82 ? -2.568 4.275 1.895 1.00 97.75 82 ALA A O 1
ATOM 678 N N . GLY A 1 83 ? -0.720 3.377 2.789 1.00 98.38 83 GLY A N 1
ATOM 679 C CA . GLY A 1 83 ? 0.202 3.860 1.760 1.00 98.38 83 GLY A CA 1
ATOM 680 C C . GLY A 1 83 ? 0.345 2.797 0.679 1.00 98.38 83 GLY A C 1
ATOM 681 O O . GLY A 1 83 ? 0.838 1.710 0.969 1.00 98.38 83 GLY A O 1
ATOM 682 N N . LEU A 1 84 ? -0.117 3.077 -0.540 1.00 98.75 84 LEU A N 1
ATOM 683 C CA . LEU A 1 84 ? -0.188 2.112 -1.646 1.00 98.75 84 LEU A CA 1
ATOM 684 C C . LEU A 1 84 ? 0.930 2.278 -2.680 1.00 98.75 84 LEU A C 1
ATOM 686 O O . LEU A 1 84 ? 1.054 1.444 -3.585 1.00 98.75 84 LEU A O 1
ATOM 690 N N . ASP A 1 85 ? 1.753 3.322 -2.549 1.00 98.19 85 ASP A N 1
ATOM 691 C CA . ASP A 1 85 ? 2.911 3.511 -3.417 1.00 98.19 85 ASP A CA 1
ATOM 692 C C . ASP A 1 85 ? 3.955 2.435 -3.134 1.00 98.19 85 ASP A C 1
ATOM 694 O O . ASP A 1 85 ? 4.781 2.502 -2.230 1.00 98.19 85 ASP A O 1
ATOM 698 N N . THR A 1 86 ? 3.855 1.381 -3.925 1.00 98.25 86 THR A N 1
ATOM 699 C CA . THR A 1 86 ? 4.682 0.185 -3.835 1.00 98.25 86 THR A CA 1
ATOM 700 C C . THR A 1 86 ? 5.752 0.173 -4.910 1.00 98.25 86 THR A C 1
ATOM 702 O O . THR A 1 86 ? 6.432 -0.836 -5.073 1.00 98.25 86 THR A O 1
ATOM 705 N N . GLY A 1 87 ? 5.940 1.305 -5.596 1.00 97.69 87 GLY A N 1
ATOM 706 C CA . GLY A 1 87 ? 7.012 1.520 -6.547 1.00 97.69 87 GLY A CA 1
ATOM 707 C C . GLY A 1 87 ? 6.819 0.827 -7.890 1.00 97.69 87 GLY A C 1
ATOM 708 O O . GLY A 1 87 ? 7.748 0.198 -8.397 1.00 97.69 87 GLY A O 1
ATOM 709 N N . ALA A 1 88 ? 5.628 0.947 -8.479 1.00 98.12 88 ALA A N 1
ATOM 710 C CA . ALA A 1 88 ? 5.318 0.354 -9.780 1.00 98.12 88 ALA A CA 1
ATOM 711 C C . ALA A 1 88 ? 6.320 0.788 -10.871 1.00 98.12 88 ALA A C 1
ATOM 713 O O . ALA A 1 88 ? 6.883 -0.054 -11.572 1.00 98.12 88 ALA A O 1
ATOM 714 N N . CYS A 1 89 ? 6.628 2.084 -10.967 1.00 97.12 89 CYS A N 1
ATOM 715 C CA . CYS A 1 89 ? 7.588 2.596 -11.952 1.00 97.12 89 CYS A CA 1
ATOM 716 C C . CYS A 1 89 ? 9.029 2.117 -11.691 1.00 97.12 89 CYS A C 1
ATOM 718 O O . CYS A 1 89 ? 9.811 1.968 -12.627 1.00 97.12 89 CYS A O 1
ATOM 720 N N . TYR A 1 90 ? 9.354 1.774 -10.444 1.00 97.19 90 TYR A N 1
ATOM 721 C CA . TYR A 1 90 ? 10.674 1.288 -10.029 1.00 97.19 90 TYR A CA 1
ATOM 722 C C . TYR A 1 90 ? 10.823 -0.238 -10.152 1.00 97.19 90 TYR A C 1
ATOM 724 O O . TYR A 1 90 ? 11.722 -0.828 -9.557 1.00 97.19 90 TYR A O 1
ATOM 732 N N . GLY A 1 91 ? 9.924 -0.898 -10.892 1.00 96.94 91 GLY A N 1
ATOM 733 C CA . GLY A 1 91 ? 9.987 -2.337 -11.160 1.00 96.94 91 GLY A CA 1
ATOM 734 C C . GLY A 1 91 ? 9.480 -3.236 -10.034 1.00 96.94 91 GLY A C 1
ATOM 735 O O . GLY A 1 91 ? 9.763 -4.429 -10.049 1.00 96.94 91 GLY A O 1
ATOM 736 N N . LYS A 1 92 ? 8.740 -2.691 -9.061 1.00 97.00 92 LYS A N 1
ATOM 737 C CA . LYS A 1 92 ? 8.113 -3.484 -7.996 1.00 97.00 92 LYS A CA 1
ATOM 738 C C . LYS A 1 92 ? 6.695 -3.905 -8.397 1.00 97.00 92 LYS A C 1
ATOM 740 O O . LYS A 1 92 ? 6.519 -4.856 -9.153 1.00 97.00 92 LYS A O 1
ATOM 745 N N . LYS A 1 93 ? 5.667 -3.244 -7.861 1.00 98.50 93 LYS A N 1
ATOM 746 C CA . LYS A 1 93 ? 4.262 -3.578 -8.124 1.00 98.50 93 LYS A CA 1
ATOM 747 C C . LYS A 1 93 ? 3.367 -2.352 -8.024 1.00 98.50 93 LYS A C 1
ATOM 749 O O . LYS A 1 93 ? 3.695 -1.405 -7.314 1.00 98.50 93 LYS A O 1
ATOM 754 N N . LEU A 1 94 ? 2.234 -2.401 -8.716 1.00 98.62 94 LEU A N 1
ATOM 755 C CA . LEU A 1 94 ? 1.101 -1.510 -8.492 1.00 98.62 94 LEU A CA 1
ATOM 756 C C . LEU A 1 94 ? 0.182 -2.155 -7.454 1.00 98.62 94 LEU A C 1
ATOM 758 O O . LEU A 1 94 ? -0.160 -3.331 -7.583 1.00 98.62 94 LEU A O 1
ATOM 762 N N . THR A 1 95 ? -0.209 -1.399 -6.431 1.00 98.81 95 THR A N 1
ATOM 763 C CA . THR A 1 95 ? -1.089 -1.881 -5.360 1.00 98.81 95 THR A CA 1
ATOM 764 C C . THR A 1 95 ? -2.364 -1.055 -5.304 1.00 98.81 95 THR A C 1
ATOM 766 O O . THR A 1 95 ? -2.310 0.171 -5.318 1.00 98.81 95 THR A O 1
ATOM 769 N N . GLY A 1 96 ? -3.500 -1.737 -5.195 1.00 98.56 96 GLY A N 1
ATOM 770 C CA . GLY A 1 96 ? -4.807 -1.150 -4.923 1.00 98.56 96 GLY A CA 1
ATOM 771 C C . GLY A 1 96 ? -5.427 -1.733 -3.654 1.00 98.56 96 GLY A C 1
ATOM 772 O O . GLY A 1 96 ? -5.002 -2.777 -3.157 1.00 98.56 96 GLY A O 1
ATOM 773 N N . ILE A 1 97 ? -6.461 -1.066 -3.146 1.00 98.19 97 ILE A N 1
ATOM 774 C CA . ILE A 1 97 ? -7.311 -1.568 -2.065 1.00 98.19 97 ILE A CA 1
ATOM 775 C C . ILE A 1 97 ? -8.772 -1.503 -2.505 1.00 98.19 97 ILE A C 1
ATOM 777 O O . ILE A 1 97 ? -9.249 -0.463 -2.955 1.00 98.19 97 ILE A O 1
ATOM 781 N N . MET A 1 98 ? -9.487 -2.617 -2.384 1.00 97.69 98 MET A N 1
ATOM 782 C CA . MET A 1 98 ? -10.913 -2.686 -2.685 1.00 97.69 98 MET A CA 1
ATOM 783 C C . MET A 1 98 ? -11.717 -2.284 -1.449 1.00 97.69 98 MET A C 1
ATOM 785 O O . MET A 1 98 ? -11.513 -2.828 -0.364 1.00 97.69 98 MET A O 1
ATOM 789 N N . LEU A 1 99 ? -12.637 -1.334 -1.596 1.00 94.94 99 LEU A N 1
ATOM 790 C CA . LEU A 1 99 ? -13.535 -0.895 -0.526 1.00 94.94 99 LEU A CA 1
ATOM 791 C C . LEU A 1 99 ? -14.955 -1.442 -0.768 1.00 94.94 99 LEU A C 1
ATOM 793 O O . LEU A 1 99 ? -15.346 -1.589 -1.922 1.00 94.94 99 LEU A O 1
ATOM 797 N N . PRO A 1 100 ? -15.732 -1.752 0.289 1.00 92.88 100 PRO A N 1
ATOM 798 C CA . PRO A 1 100 ? -15.407 -1.601 1.711 1.00 92.88 100 PRO A CA 1
ATOM 799 C C . PRO A 1 100 ? -14.653 -2.799 2.320 1.00 92.88 100 PRO A C 1
ATOM 801 O O . PRO A 1 100 ? -14.345 -2.768 3.511 1.00 92.88 100 PRO A O 1
ATOM 804 N N . SER A 1 101 ? -14.367 -3.859 1.551 1.00 92.31 101 SER A N 1
ATOM 805 C CA . SER A 1 101 ? -13.788 -5.113 2.070 1.00 92.31 101 SER A CA 1
ATOM 806 C C . SER A 1 101 ? -12.370 -4.966 2.629 1.00 92.31 101 SER A C 1
ATOM 808 O O . SER A 1 101 ? -11.987 -5.721 3.524 1.00 92.31 101 SER A O 1
ATOM 810 N N . GLN A 1 102 ? -11.633 -3.960 2.147 1.00 93.94 102 GLN A N 1
ATOM 811 C CA . GLN A 1 102 ? -10.228 -3.668 2.457 1.00 93.94 102 GLN A CA 1
ATOM 812 C C . GLN A 1 102 ? -9.268 -4.734 1.924 1.00 93.94 102 GLN A C 1
ATOM 814 O O . GLN A 1 102 ? -8.178 -4.934 2.454 1.00 93.94 102 GLN A O 1
ATOM 819 N N . THR A 1 103 ? -9.683 -5.422 0.862 1.00 96.12 103 THR A N 1
ATOM 820 C CA . THR A 1 103 ? -8.863 -6.422 0.181 1.00 96.12 103 THR A CA 1
ATOM 821 C C . THR A 1 103 ? -7.762 -5.719 -0.604 1.00 96.12 103 THR A C 1
ATOM 823 O O . THR A 1 103 ? -8.057 -4.885 -1.459 1.00 96.12 103 THR A O 1
ATOM 826 N N . LEU A 1 104 ? -6.502 -6.056 -0.334 1.00 98.19 104 LEU A N 1
ATOM 827 C CA . LEU A 1 104 ? -5.373 -5.575 -1.126 1.00 98.19 104 LEU A CA 1
ATOM 828 C C . LEU A 1 104 ? -5.249 -6.384 -2.416 1.00 98.19 104 LEU A C 1
ATOM 830 O O . LEU A 1 104 ? -5.330 -7.611 -2.402 1.00 98.19 104 LEU A O 1
ATOM 834 N N . VAL A 1 105 ? -5.028 -5.681 -3.520 1.00 98.44 105 VAL A N 1
ATOM 835 C CA . VAL A 1 105 ? -4.770 -6.266 -4.837 1.00 98.44 105 VAL A CA 1
ATOM 836 C C . VAL A 1 105 ? -3.448 -5.737 -5.369 1.00 98.44 105 VAL A C 1
ATOM 838 O O . VAL A 1 105 ? -3.096 -4.578 -5.142 1.00 98.44 105 VAL A O 1
ATOM 841 N N . HIS A 1 106 ? -2.701 -6.587 -6.067 1.00 98.56 106 HIS A N 1
ATOM 842 C CA . HIS A 1 106 ? -1.374 -6.253 -6.568 1.00 98.56 106 HIS A CA 1
ATOM 843 C C . HIS A 1 106 ? -1.185 -6.754 -7.996 1.00 98.56 106 HIS A C 1
ATOM 845 O O . HIS A 1 106 ? -1.594 -7.868 -8.317 1.00 98.56 106 HIS A O 1
ATOM 851 N N . VAL A 1 107 ? -0.485 -5.969 -8.811 1.00 98.62 107 VAL A N 1
ATOM 852 C CA . VAL A 1 107 ? 0.005 -6.390 -10.128 1.00 98.62 107 VAL A CA 1
ATOM 853 C C . VAL A 1 107 ? 1.515 -6.136 -10.184 1.00 98.62 107 VAL A C 1
ATOM 855 O O . VAL A 1 107 ? 1.930 -4.996 -9.953 1.00 98.62 107 VAL A O 1
ATOM 858 N N . PRO A 1 108 ? 2.353 -7.158 -10.446 1.00 98.62 108 PRO A N 1
ATOM 859 C CA . PRO A 1 108 ? 3.788 -6.965 -10.634 1.00 98.62 108 PRO A CA 1
ATOM 860 C C . PRO A 1 108 ? 4.088 -6.024 -11.804 1.00 98.62 108 PRO A C 1
ATOM 862 O O . PRO A 1 108 ? 3.405 -6.050 -12.829 1.00 98.62 108 PRO A O 1
ATOM 865 N N . SER A 1 109 ? 5.135 -5.215 -11.674 1.00 98.44 109 SER A N 1
ATOM 866 C CA . SER A 1 109 ? 5.635 -4.421 -12.793 1.00 98.44 109 SER A CA 1
ATOM 867 C C . SER A 1 109 ? 6.265 -5.328 -13.845 1.00 98.44 109 SER A C 1
ATOM 869 O O . SER A 1 109 ? 7.009 -6.246 -13.520 1.00 98.44 109 SER A O 1
ATOM 871 N N . GLN A 1 110 ? 6.015 -5.042 -15.121 1.00 98.31 110 GLN A N 1
ATOM 872 C CA . GLN A 1 110 ? 6.594 -5.822 -16.224 1.00 98.31 110 GLN A CA 1
ATOM 873 C C . GLN A 1 110 ? 8.108 -5.610 -16.372 1.00 98.31 110 GLN A C 1
ATOM 875 O O . GLN A 1 110 ? 8.815 -6.480 -16.867 1.00 98.31 110 GLN A O 1
ATOM 880 N N . LYS A 1 111 ? 8.594 -4.429 -15.980 1.00 97.62 111 LYS A N 1
ATOM 881 C CA . LYS A 1 111 ? 10.001 -4.024 -16.016 1.00 97.62 111 LYS A CA 1
ATOM 882 C C . LYS A 1 111 ? 10.227 -2.816 -15.108 1.00 97.62 111 LYS A C 1
ATOM 884 O O . LYS A 1 111 ? 9.275 -2.241 -14.578 1.00 97.62 111 LYS A O 1
ATOM 889 N N . ILE A 1 112 ? 11.486 -2.418 -14.969 1.00 97.81 112 ILE A N 1
ATOM 890 C CA . ILE A 1 112 ? 11.883 -1.145 -14.362 1.00 97.81 112 ILE A CA 1
ATOM 891 C C . ILE A 1 112 ? 11.699 -0.040 -15.411 1.00 97.81 112 ILE A C 1
ATOM 893 O O . ILE A 1 112 ? 12.227 -0.149 -16.517 1.00 97.81 112 ILE A O 1
ATOM 897 N N . TYR A 1 113 ? 10.943 1.005 -15.072 1.00 96.94 113 TYR A N 1
ATOM 898 C CA . TYR A 1 113 ? 10.722 2.175 -15.932 1.00 96.94 113 TYR A CA 1
ATOM 899 C C . TYR A 1 113 ? 11.585 3.372 -15.511 1.00 96.94 113 TYR A C 1
ATOM 901 O O . TYR A 1 113 ? 11.974 4.166 -16.361 1.00 96.94 113 TYR A O 1
ATOM 909 N N . CYS A 1 114 ? 11.913 3.484 -14.222 1.00 95.00 114 CYS A N 1
ATOM 910 C CA . CYS A 1 114 ? 12.837 4.477 -13.674 1.00 95.00 114 CYS A CA 1
ATOM 911 C C . CYS A 1 114 ? 13.668 3.887 -12.523 1.00 95.00 114 CYS A C 1
ATOM 913 O O . CYS A 1 114 ? 13.223 2.972 -11.826 1.00 95.00 114 CYS A O 1
ATOM 915 N N . SER A 1 115 ? 14.885 4.399 -12.315 1.00 88.62 115 SER A N 1
ATOM 916 C CA . SER A 1 115 ? 15.693 4.074 -11.136 1.00 88.62 115 SER A CA 1
ATOM 917 C C . SER A 1 115 ? 15.126 4.760 -9.894 1.00 88.62 115 SER A C 1
ATOM 919 O O . SER A 1 115 ? 14.576 5.857 -9.977 1.00 88.62 115 SER A O 1
ATOM 921 N N . ILE A 1 116 ? 15.254 4.114 -8.733 1.00 81.31 116 ILE A N 1
ATOM 922 C CA . ILE A 1 116 ? 15.053 4.786 -7.449 1.00 81.31 116 ILE A CA 1
ATOM 923 C C . ILE A 1 116 ? 16.433 5.209 -6.950 1.00 81.31 116 ILE A C 1
ATOM 925 O O . ILE A 1 116 ? 17.304 4.360 -6.742 1.00 81.31 116 ILE A O 1
ATOM 929 N N . ASP A 1 117 ? 16.655 6.511 -6.816 1.00 75.38 117 ASP A N 1
ATOM 930 C CA . ASP A 1 117 ? 17.898 7.002 -6.229 1.00 75.38 117 ASP A CA 1
ATOM 931 C C . ASP A 1 117 ? 17.933 6.560 -4.763 1.00 75.38 117 ASP A C 1
ATOM 933 O O . ASP A 1 117 ? 16.962 6.766 -4.017 1.00 75.38 117 ASP A O 1
ATOM 937 N N . LYS A 1 118 ? 19.018 5.873 -4.389 1.00 58.16 118 LYS A N 1
ATOM 938 C CA . LYS A 1 118 ? 19.205 5.307 -3.048 1.00 58.16 118 LYS A CA 1
ATOM 939 C C . LYS A 1 118 ? 19.240 6.427 -2.014 1.00 58.16 118 LYS A C 1
ATOM 941 O O . LYS A 1 118 ? 20.131 7.289 -2.127 1.00 58.16 118 LYS A O 1
#